Protein AF-A0A5M3XF85-F1 (afdb_monomer)

Foldseek 3Di:
DDPPDPPFDPDDQDDLVNLVVLLVVCLVDLVSLQVLLVCCQPFVLVSCCRSRVDDPLLNVQSVVDDRVRSNVQCNVVSVCSNVSFAEREDEDEDDPPDQHKDWHKDWDDQDPVVRRTTYIYIYIYHD

Radius of gyration: 14.66 Å; Cα contacts (8 Å, |Δi|>4): 191; chains: 1; bounding box: 39×32×44 Å

Mean predicted aligned error: 8.11 Å

Nearest PDB structures (foldseek):
  8b6h-assembly1_EG  TM=2.867E-01  e=6.667E+00  Tetrahymena thermophila SB210

Sequence (127 aa):
MTEKTIEKPTARPLSQRSVNYVLAVVQDDPQLAAQAADELEKDPRGTIKQYFALTREQQLGLNQFDEDFLRRTLMPVAKALREDVDVVATVRPAGVTAAGCSISVSYTPPNPSTGTPRMIELKVIFN

pLDDT: mean 76.75, std 14.92, range [37.91, 93.25]

Secondary structure (DSSP, 8-state):
----------SSPPPHHHHHHHHHHHHT-HHHHHHHHHHHHH-HHHHHHHHTT--HHHHHHHTTS-HHHHHHHHHHHHHHHHTT-EEEEEEEPPPTT---EEEEEEEE--BTTTTBPPEEEEEEEE-

Structure (mmCIF, N/CA/C/O backbone):
data_AF-A0A5M3XF85-F1
#
_entry.id   AF-A0A5M3XF85-F1
#
loop_
_atom_site.group_PDB
_atom_site.id
_atom_site.type_symbol
_atom_site.label_atom_id
_atom_site.label_alt_id
_atom_site.label_comp_id
_atom_site.label_asym_id
_atom_site.label_entity_id
_atom_site.label_seq_id
_atom_site.pdbx_PDB_ins_code
_atom_site.Cartn_x
_atom_site.Cartn_y
_atom_site.Cartn_z
_atom_site.occupancy
_atom_site.B_iso_or_equiv
_atom_site.auth_seq_id
_atom_site.auth_comp_id
_atom_site.auth_asym_id
_atom_site.auth_atom_id
_atom_site.pdbx_PDB_model_num
ATOM 1 N N . MET A 1 1 ? -19.913 -4.340 -20.263 1.00 37.91 1 MET A N 1
ATOM 2 C CA . MET A 1 1 ? -18.650 -4.133 -19.531 1.00 37.91 1 MET A CA 1
ATOM 3 C C . MET A 1 1 ? -19.022 -4.046 -18.069 1.00 37.91 1 MET A C 1
ATOM 5 O O . MET A 1 1 ? -19.739 -3.131 -17.702 1.00 37.91 1 MET A O 1
ATOM 9 N N . THR A 1 2 ? -18.704 -5.072 -17.292 1.00 38.53 2 THR A N 1
ATOM 10 C CA . THR A 1 2 ? -19.054 -5.153 -15.871 1.00 38.53 2 THR A CA 1
ATOM 11 C C . THR A 1 2 ? -18.016 -4.353 -15.091 1.00 38.53 2 THR A C 1
ATOM 13 O O . THR A 1 2 ? -16.840 -4.706 -15.126 1.00 38.53 2 THR A O 1
ATOM 16 N N . GLU A 1 3 ? -18.429 -3.262 -14.443 1.00 39.88 3 GLU A N 1
ATOM 17 C CA . GLU A 1 3 ? -17.607 -2.546 -13.463 1.00 39.88 3 GLU A CA 1
ATOM 18 C C . GLU A 1 3 ? -17.154 -3.541 -12.387 1.00 39.88 3 GLU A C 1
ATOM 20 O O . GLU A 1 3 ? -17.963 -4.036 -11.601 1.00 39.88 3 GLU A O 1
ATOM 25 N N . LYS A 1 4 ? -15.858 -3.868 -12.357 1.00 40.44 4 LYS A N 1
ATOM 26 C CA . LYS A 1 4 ? -15.241 -4.514 -11.198 1.00 40.44 4 LYS A CA 1
ATOM 27 C C . LYS A 1 4 ? -15.101 -3.451 -10.111 1.00 40.44 4 LYS A C 1
ATOM 29 O O . LYS A 1 4 ? -14.068 -2.806 -9.975 1.00 40.44 4 LYS A O 1
ATOM 34 N N . THR A 1 5 ? -16.160 -3.231 -9.345 1.00 46.62 5 THR A N 1
ATOM 35 C CA . THR A 1 5 ? -16.065 -2.434 -8.124 1.00 46.62 5 THR A CA 1
ATOM 36 C C . THR A 1 5 ? -15.376 -3.287 -7.062 1.00 46.62 5 THR A C 1
ATOM 38 O O . THR A 1 5 ? -15.851 -4.375 -6.742 1.00 46.62 5 THR A O 1
ATOM 41 N N . ILE A 1 6 ? -14.256 -2.815 -6.509 1.00 50.44 6 ILE A N 1
ATOM 42 C CA . ILE A 1 6 ? -13.660 -3.427 -5.317 1.00 50.44 6 ILE A CA 1
ATOM 43 C C . ILE A 1 6 ? -14.709 -3.327 -4.201 1.00 50.44 6 ILE A C 1
ATOM 45 O O . ILE A 1 6 ? -14.981 -2.232 -3.701 1.00 50.44 6 ILE A O 1
ATOM 49 N N . GLU A 1 7 ? -15.331 -4.449 -3.824 1.00 47.84 7 GLU A N 1
ATOM 50 C CA . GLU A 1 7 ? -16.218 -4.485 -2.662 1.00 47.84 7 GLU A CA 1
ATOM 51 C C . GLU A 1 7 ? -15.400 -4.116 -1.424 1.00 47.84 7 GLU A C 1
ATOM 53 O O . GLU A 1 7 ? -14.526 -4.858 -0.967 1.00 47.84 7 GLU A O 1
ATOM 58 N N . LYS A 1 8 ? -15.653 -2.910 -0.907 1.00 49.28 8 LYS A N 1
ATOM 59 C CA . LYS A 1 8 ? -14.957 -2.382 0.263 1.00 49.28 8 LYS A CA 1
ATOM 60 C C . LYS A 1 8 ? -15.256 -3.297 1.459 1.00 49.28 8 LYS A C 1
ATOM 62 O O . LYS A 1 8 ? -16.433 -3.503 1.765 1.00 49.28 8 LYS A O 1
ATOM 67 N N . PRO A 1 9 ? -14.237 -3.822 2.163 1.00 46.44 9 PRO A N 1
ATOM 68 C CA . PRO A 1 9 ? -14.449 -4.688 3.315 1.00 46.44 9 PRO A CA 1
ATOM 69 C C . PRO A 1 9 ? -15.275 -3.965 4.378 1.00 46.44 9 PRO A C 1
ATOM 71 O O . PRO A 1 9 ? -14.849 -2.969 4.964 1.00 46.44 9 PRO A O 1
ATOM 74 N N . THR A 1 10 ? -16.482 -4.458 4.629 1.00 44.56 10 THR A N 1
ATOM 75 C CA . THR A 1 10 ? -17.373 -3.899 5.639 1.00 44.56 10 THR A CA 1
ATOM 76 C C . THR A 1 10 ? -17.016 -4.473 7.015 1.00 44.56 10 THR A C 1
ATOM 78 O O . THR A 1 10 ? -17.226 -5.643 7.321 1.00 44.56 10 THR A O 1
ATOM 81 N N . ALA A 1 11 ? -16.480 -3.594 7.866 1.00 42.75 11 ALA A N 1
ATOM 82 C CA . ALA A 1 11 ? -16.547 -3.660 9.330 1.00 42.75 11 ALA A CA 1
ATOM 83 C C . ALA A 1 11 ? -15.622 -4.620 10.115 1.00 42.75 11 ALA A C 1
ATOM 85 O O . ALA A 1 11 ? -15.876 -4.843 11.300 1.00 42.75 11 ALA A O 1
ATOM 86 N N . ARG A 1 12 ? -14.516 -5.135 9.558 1.00 47.62 12 ARG A N 1
ATOM 87 C CA . ARG A 1 12 ? -13.476 -5.815 10.368 1.00 47.62 12 ARG A CA 1
ATOM 88 C C . ARG A 1 12 ? -12.072 -5.320 10.005 1.00 47.62 12 ARG A C 1
ATOM 90 O O . ARG A 1 12 ? -11.827 -5.145 8.813 1.00 47.62 12 ARG A O 1
ATOM 97 N N . PRO A 1 13 ? -11.153 -5.135 10.979 1.00 52.47 13 PRO A N 1
ATOM 98 C CA . PRO A 1 13 ? -9.750 -4.888 10.660 1.00 52.47 13 PRO A CA 1
ATOM 99 C C . PRO A 1 13 ? -9.231 -5.994 9.746 1.00 52.47 13 PRO A C 1
ATOM 101 O O . PRO A 1 13 ? -9.450 -7.180 10.022 1.00 52.47 13 PRO A O 1
ATOM 104 N N . LEU A 1 14 ? -8.586 -5.620 8.639 1.00 63.41 14 LEU A N 1
ATOM 105 C CA . LEU A 1 14 ? -8.103 -6.605 7.680 1.00 63.41 14 LEU A CA 1
ATOM 106 C C . LEU A 1 14 ? -7.010 -7.458 8.330 1.00 63.41 14 LEU A C 1
ATOM 108 O O . LEU A 1 14 ? -5.969 -6.969 8.763 1.00 63.41 14 LEU A O 1
ATOM 112 N N . SER A 1 15 ? -7.255 -8.768 8.382 1.00 69.62 15 SER A N 1
ATOM 113 C CA . SER A 1 15 ? -6.205 -9.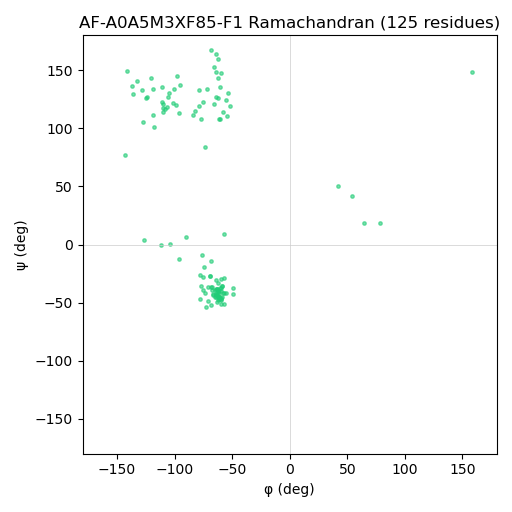749 8.649 1.00 69.62 15 SER A CA 1
ATOM 114 C C . SER A 1 15 ? -5.156 -9.698 7.534 1.00 69.62 15 SER A C 1
ATOM 116 O O . SER A 1 15 ? -5.472 -9.301 6.410 1.00 69.62 15 SER A O 1
ATOM 118 N N . GLN A 1 16 ? -3.940 -10.191 7.787 1.00 76.62 16 GLN A N 1
ATOM 119 C CA . GLN A 1 16 ? -2.913 -10.345 6.746 1.00 76.62 16 GLN A CA 1
ATOM 120 C C . GLN A 1 16 ? -3.455 -11.051 5.488 1.00 76.62 16 GLN A C 1
ATOM 122 O O . GLN A 1 16 ? -3.145 -10.669 4.365 1.00 76.62 16 GLN A O 1
ATOM 127 N N . ARG A 1 17 ? -4.332 -12.049 5.665 1.00 75.38 17 ARG A N 1
ATOM 128 C CA . ARG A 1 17 ? -4.988 -12.763 4.561 1.00 75.38 17 ARG A CA 1
ATOM 129 C C . ARG A 1 17 ? -5.846 -11.839 3.698 1.00 75.38 17 ARG A C 1
ATOM 131 O O . ARG A 1 17 ? -5.877 -11.982 2.482 1.00 75.38 17 ARG A O 1
ATOM 138 N N . SER A 1 18 ? -6.560 -10.920 4.328 1.00 72.56 18 SER A N 1
ATOM 139 C CA . SER A 1 18 ? -7.464 -10.011 3.638 1.00 72.56 18 SER A CA 1
ATOM 140 C C . SER A 1 18 ? -6.697 -8.887 2.930 1.00 72.56 18 SER A C 1
ATOM 142 O O . SER A 1 18 ? -7.058 -8.529 1.815 1.00 72.56 18 SER A O 1
ATOM 144 N N . VAL A 1 19 ? -5.593 -8.411 3.518 1.00 78.00 19 VAL A N 1
ATOM 145 C CA . VAL A 1 19 ? -4.638 -7.509 2.848 1.00 78.00 19 VAL A CA 1
ATOM 146 C C . VAL A 1 19 ? -4.054 -8.164 1.598 1.00 78.00 19 VAL A C 1
ATOM 148 O O . VAL A 1 19 ? -4.069 -7.560 0.529 1.00 78.00 19 VAL A O 1
ATOM 151 N N . ASN A 1 20 ? -3.615 -9.423 1.705 1.00 82.12 20 ASN A N 1
ATOM 152 C CA . ASN A 1 20 ? -3.099 -10.174 0.560 1.00 82.12 20 ASN A CA 1
ATOM 153 C C . ASN A 1 20 ? -4.147 -10.309 -0.552 1.00 82.12 20 ASN A C 1
ATOM 155 O O . ASN A 1 20 ? -3.808 -10.181 -1.721 1.00 82.12 20 ASN A O 1
ATOM 159 N N . TYR A 1 21 ? -5.416 -10.547 -0.199 1.00 79.88 21 TYR A N 1
ATOM 160 C CA . TYR A 1 21 ? -6.500 -10.635 -1.179 1.00 79.88 21 TYR A CA 1
ATOM 161 C C . TYR A 1 21 ? -6.717 -9.310 -1.918 1.00 79.88 21 TYR A C 1
ATOM 163 O O . TYR A 1 21 ? -6.749 -9.299 -3.144 1.00 79.88 21 TYR A O 1
ATOM 171 N N . VAL A 1 22 ? -6.823 -8.195 -1.187 1.00 80.06 22 VAL A N 1
ATOM 172 C CA . VAL A 1 22 ? -7.009 -6.868 -1.795 1.00 80.06 22 VAL A CA 1
ATOM 173 C C . VAL A 1 22 ? -5.839 -6.531 -2.718 1.00 80.06 22 VAL A C 1
ATOM 175 O O . VAL A 1 22 ? -6.061 -6.124 -3.853 1.00 80.06 22 VAL A O 1
ATOM 178 N N . LEU A 1 23 ? -4.602 -6.756 -2.271 1.00 83.75 23 LEU A N 1
ATOM 179 C CA . LEU A 1 23 ? -3.418 -6.515 -3.095 1.00 83.75 23 LEU A CA 1
ATOM 180 C C . LEU A 1 23 ? -3.361 -7.403 -4.335 1.00 83.75 23 LEU A C 1
ATOM 182 O O . LEU A 1 23 ? -2.945 -6.920 -5.381 1.00 83.75 23 LEU A O 1
ATOM 186 N N . ALA A 1 24 ? -3.772 -8.668 -4.238 1.00 84.69 24 ALA A N 1
ATOM 187 C CA . ALA A 1 24 ? -3.844 -9.549 -5.398 1.00 84.69 24 ALA A CA 1
ATOM 188 C C . ALA A 1 24 ? -4.864 -9.033 -6.424 1.00 84.69 24 ALA A C 1
ATOM 190 O O . ALA A 1 24 ? -4.558 -8.982 -7.606 1.00 84.69 24 ALA A O 1
ATOM 191 N N . VAL A 1 25 ? -6.045 -8.585 -5.979 1.00 84.25 25 VAL A N 1
ATOM 192 C CA . VAL A 1 25 ? -7.073 -8.015 -6.871 1.00 84.25 25 VAL A CA 1
ATOM 193 C C . VAL A 1 25 ? -6.593 -6.729 -7.546 1.00 84.25 25 VAL A C 1
ATOM 195 O O . VAL A 1 25 ? -6.855 -6.535 -8.727 1.00 84.25 25 VAL A O 1
ATOM 198 N N . VAL A 1 26 ? -5.906 -5.854 -6.807 1.00 85.75 26 VAL A N 1
ATOM 199 C CA . VAL A 1 26 ? -5.377 -4.592 -7.349 1.00 85.75 26 VAL A CA 1
ATOM 200 C C . VAL A 1 26 ? -4.279 -4.850 -8.373 1.00 85.75 26 VAL A C 1
ATOM 202 O O . VAL A 1 26 ? -4.253 -4.187 -9.399 1.00 85.75 26 VAL A O 1
ATOM 205 N N . GLN A 1 27 ? -3.379 -5.796 -8.100 1.00 85.50 27 GLN A N 1
ATOM 206 C CA . GLN A 1 27 ? -2.239 -6.089 -8.973 1.00 85.50 27 GLN A CA 1
ATOM 207 C C . GLN A 1 27 ? -2.618 -6.914 -10.210 1.00 85.50 27 GLN A C 1
ATOM 209 O O . GLN A 1 27 ? -1.967 -6.786 -11.235 1.00 85.50 27 GLN A O 1
ATOM 214 N N . ASP A 1 28 ? -3.690 -7.708 -10.152 1.00 88.38 28 ASP A N 1
ATOM 215 C CA . ASP A 1 28 ? -4.211 -8.464 -11.305 1.00 88.38 28 ASP A CA 1
ATOM 216 C C . ASP A 1 28 ? -4.986 -7.578 -12.309 1.00 88.38 28 ASP A C 1
ATOM 218 O O . ASP A 1 28 ? -5.349 -8.026 -13.397 1.00 88.38 28 ASP A O 1
ATOM 222 N N . ASP A 1 29 ? -5.260 -6.314 -11.964 1.00 88.75 29 ASP A N 1
ATOM 223 C CA . ASP A 1 29 ? -5.995 -5.372 -12.810 1.00 88.75 29 ASP A CA 1
ATOM 224 C C . ASP A 1 29 ? -5.217 -4.050 -12.988 1.00 88.75 29 ASP A C 1
ATOM 226 O O . ASP A 1 29 ? -5.208 -3.203 -12.089 1.00 88.75 29 ASP A O 1
ATOM 230 N N . PRO A 1 30 ? -4.608 -3.807 -14.167 1.00 88.31 30 PRO A N 1
ATOM 231 C CA . PRO A 1 30 ? -3.815 -2.603 -14.424 1.00 88.31 30 PRO A CA 1
ATOM 232 C C . PRO A 1 30 ? -4.571 -1.283 -14.219 1.00 88.31 30 PRO A C 1
ATOM 234 O O . PRO A 1 30 ? -3.957 -0.267 -13.888 1.00 88.31 30 PRO A O 1
ATOM 237 N N . GLN A 1 31 ? -5.897 -1.265 -14.409 1.00 89.88 31 GLN A N 1
ATOM 238 C CA . GLN A 1 31 ? -6.698 -0.060 -14.175 1.00 89.88 31 GLN A CA 1
ATOM 239 C C . GLN A 1 31 ? -6.850 0.206 -12.678 1.00 89.88 31 GLN A C 1
ATOM 241 O O . GLN A 1 31 ? -6.700 1.350 -12.243 1.00 89.88 31 GLN A O 1
ATOM 246 N N . LEU A 1 32 ? -7.084 -0.844 -11.884 1.00 88.31 32 LEU A N 1
ATOM 247 C CA . LEU A 1 32 ? -7.141 -0.732 -10.426 1.00 88.31 32 LEU A CA 1
ATOM 248 C C . LEU A 1 32 ? -5.771 -0.386 -9.837 1.00 88.31 32 LEU A C 1
ATOM 250 O O . LEU A 1 32 ? -5.704 0.442 -8.931 1.00 88.31 32 LEU A O 1
ATOM 254 N N . ALA A 1 33 ? -4.682 -0.948 -10.365 1.00 89.00 33 ALA A N 1
ATOM 255 C CA . ALA A 1 33 ? -3.323 -0.608 -9.949 1.00 89.00 33 ALA A CA 1
ATOM 256 C C . ALA A 1 33 ? -3.001 0.875 -10.201 1.00 89.00 33 ALA A C 1
ATOM 258 O O . ALA A 1 33 ? -2.513 1.570 -9.304 1.00 89.00 33 ALA A O 1
ATOM 259 N N . ALA A 1 34 ? -3.337 1.390 -11.389 1.00 89.31 34 ALA A N 1
ATOM 260 C CA . ALA A 1 34 ? -3.171 2.804 -11.718 1.00 89.31 34 ALA A CA 1
ATOM 261 C C . ALA A 1 34 ? -4.038 3.711 -10.828 1.00 89.31 34 ALA A C 1
ATOM 263 O O . ALA A 1 34 ? -3.549 4.722 -10.321 1.00 89.31 34 ALA A O 1
ATOM 264 N N . GLN A 1 35 ? -5.295 3.330 -10.579 1.00 91.31 35 GLN A N 1
ATOM 265 C CA . GLN A 1 35 ? -6.181 4.064 -9.675 1.00 91.31 35 GLN A CA 1
ATOM 266 C C . GLN A 1 35 ? -5.635 4.088 -8.241 1.00 91.31 35 GLN A C 1
ATOM 268 O O . GLN A 1 35 ? -5.570 5.152 -7.628 1.00 91.31 35 GLN A O 1
ATOM 273 N N . ALA A 1 36 ? -5.211 2.941 -7.709 1.00 89.25 36 ALA A N 1
ATOM 274 C CA . ALA A 1 36 ? -4.641 2.838 -6.370 1.00 89.25 36 ALA A CA 1
ATOM 275 C C . ALA A 1 36 ? -3.364 3.683 -6.230 1.00 89.25 36 ALA A C 1
ATOM 277 O O . ALA A 1 36 ? -3.155 4.322 -5.198 1.00 89.25 36 ALA A O 1
ATOM 278 N N . ALA A 1 37 ? -2.529 3.738 -7.273 1.00 92.25 37 ALA A N 1
ATOM 279 C CA . ALA A 1 37 ? -1.354 4.602 -7.305 1.00 92.25 37 ALA A CA 1
ATOM 280 C C . ALA A 1 37 ? -1.723 6.096 -7.252 1.00 92.25 37 ALA A C 1
ATOM 282 O O . ALA A 1 37 ? -1.140 6.844 -6.467 1.00 92.25 37 ALA A O 1
ATOM 283 N N . ASP A 1 38 ? -2.715 6.526 -8.035 1.00 93.25 38 ASP A N 1
ATOM 284 C CA . ASP A 1 38 ? -3.202 7.909 -8.031 1.00 93.25 38 ASP A CA 1
ATOM 285 C C . ASP A 1 38 ? -3.836 8.302 -6.689 1.00 93.25 38 ASP A C 1
ATOM 287 O O . ASP A 1 38 ? -3.661 9.428 -6.218 1.00 93.25 38 ASP A O 1
ATOM 291 N N . GLU A 1 39 ? -4.578 7.388 -6.062 1.00 92.12 39 GLU A N 1
ATOM 292 C CA . GLU A 1 39 ? -5.168 7.577 -4.734 1.00 92.12 39 GLU A CA 1
ATOM 293 C C . GLU A 1 39 ? -4.078 7.700 -3.656 1.00 92.12 39 GLU A C 1
ATOM 295 O O . GLU A 1 39 ? -4.115 8.642 -2.860 1.00 92.12 39 GLU A O 1
ATOM 300 N N . LEU A 1 40 ? -3.059 6.827 -3.679 1.00 90.94 40 LEU A N 1
ATOM 301 C CA . LEU A 1 40 ? -1.904 6.897 -2.773 1.00 90.94 40 LEU A CA 1
ATOM 302 C C . LEU A 1 40 ? -1.142 8.219 -2.898 1.00 90.94 40 LEU A C 1
ATOM 304 O O . LEU A 1 40 ? -0.643 8.736 -1.899 1.00 90.94 40 LEU A O 1
ATOM 308 N N . GLU A 1 41 ? -1.041 8.775 -4.103 1.00 91.12 41 GLU A N 1
ATOM 309 C CA . GLU A 1 41 ? -0.395 10.067 -4.313 1.00 91.12 41 GLU A CA 1
ATOM 310 C C . GLU A 1 41 ? -1.253 11.239 -3.856 1.00 91.12 41 GLU A C 1
ATOM 312 O O . GLU A 1 41 ? -0.708 12.190 -3.301 1.00 91.12 41 GLU A O 1
ATOM 317 N N . LYS A 1 42 ? -2.571 11.202 -4.081 1.00 91.75 42 LYS A N 1
ATOM 318 C CA . LYS A 1 42 ? -3.487 12.306 -3.753 1.00 91.75 42 LYS A CA 1
ATOM 319 C C . LYS A 1 42 ? -3.830 12.364 -2.269 1.00 91.75 42 LYS A C 1
ATOM 321 O O . LYS A 1 42 ? -3.766 13.448 -1.694 1.00 91.75 42 LYS A O 1
ATOM 326 N N . ASP A 1 43 ? -4.177 11.225 -1.677 1.00 91.88 43 ASP A N 1
ATOM 327 C CA . ASP A 1 43 ? -4.558 11.065 -0.273 1.00 91.88 43 ASP A CA 1
ATOM 328 C C . ASP A 1 43 ? -4.009 9.731 0.271 1.00 91.88 43 ASP A C 1
ATOM 330 O O . ASP A 1 43 ? -4.748 8.750 0.428 1.00 91.88 43 ASP A O 1
ATOM 334 N N . PRO A 1 44 ? -2.702 9.655 0.584 1.00 90.25 44 PRO A N 1
ATOM 335 C CA . PRO A 1 44 ? -2.095 8.424 1.092 1.00 90.25 44 PRO A CA 1
ATOM 336 C C . PRO A 1 44 ? -2.758 7.935 2.379 1.00 90.25 44 PRO A C 1
ATOM 338 O O . PRO A 1 44 ? -2.900 6.731 2.604 1.00 90.25 44 PRO A O 1
ATOM 341 N N . ARG A 1 45 ? -3.179 8.869 3.239 1.00 89.44 45 ARG A N 1
ATOM 342 C CA . ARG A 1 45 ? -3.774 8.551 4.534 1.00 89.44 45 ARG A CA 1
ATOM 343 C C . ARG A 1 45 ? -5.142 7.903 4.348 1.00 89.44 45 ARG A C 1
ATOM 345 O O . ARG A 1 45 ? -5.381 6.840 4.921 1.00 89.44 45 ARG A O 1
ATOM 352 N N . GLY A 1 46 ? -6.035 8.524 3.581 1.00 88.06 46 GLY A N 1
ATOM 353 C CA . GLY A 1 46 ? -7.360 7.975 3.290 1.00 88.06 46 GLY A CA 1
ATOM 354 C C . GLY A 1 46 ? -7.275 6.657 2.533 1.00 88.06 46 GLY A C 1
ATOM 355 O O . GLY A 1 46 ? -7.971 5.705 2.887 1.00 88.06 46 GLY A O 1
ATOM 356 N N . THR A 1 47 ? -6.338 6.560 1.592 1.00 87.00 47 THR A N 1
ATOM 357 C CA . THR A 1 47 ? -6.075 5.332 0.839 1.00 87.00 47 THR A CA 1
ATOM 358 C C . THR A 1 47 ? -5.685 4.189 1.772 1.00 87.00 47 THR A C 1
ATOM 360 O O . THR A 1 47 ? -6.351 3.157 1.778 1.00 87.00 47 THR A O 1
ATOM 363 N N . ILE A 1 48 ? -4.707 4.375 2.666 1.00 82.38 48 ILE A N 1
ATOM 364 C CA . ILE A 1 48 ? -4.361 3.334 3.647 1.00 82.38 48 ILE A CA 1
ATOM 365 C C . ILE A 1 48 ? -5.570 2.973 4.523 1.00 82.38 48 ILE A C 1
ATOM 367 O O . ILE A 1 48 ? -5.853 1.793 4.728 1.00 82.38 48 ILE A O 1
ATOM 371 N N . LYS A 1 49 ? -6.325 3.956 5.025 1.00 82.00 49 LYS A N 1
ATOM 372 C CA .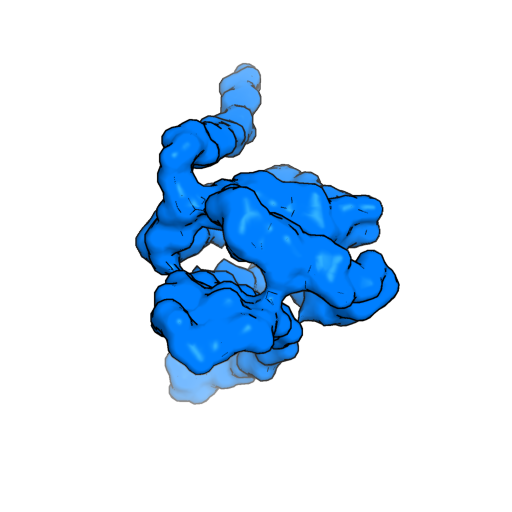 LYS A 1 49 ? -7.519 3.671 5.842 1.00 82.00 49 LYS A CA 1
ATOM 373 C C . LYS A 1 49 ? -8.524 2.791 5.101 1.00 82.00 49 LYS A C 1
ATOM 375 O O . LYS A 1 49 ? -9.080 1.880 5.711 1.00 82.00 49 LYS A O 1
ATOM 380 N N . GLN A 1 50 ? -8.737 3.059 3.814 1.00 78.56 50 GLN A N 1
ATOM 381 C CA . GLN A 1 50 ? -9.679 2.335 2.969 1.00 78.56 50 GLN A CA 1
ATOM 382 C C . GLN A 1 50 ? -9.172 0.931 2.617 1.00 78.56 50 GLN A C 1
ATOM 384 O O . GLN A 1 50 ? -9.878 -0.042 2.871 1.00 78.56 50 GLN A O 1
ATOM 389 N N . TYR A 1 51 ? -7.958 0.816 2.072 1.00 76.62 51 TYR A N 1
ATOM 390 C CA . TYR A 1 51 ? -7.402 -0.460 1.603 1.00 76.62 51 TYR A CA 1
ATOM 391 C C . TYR A 1 51 ? -7.087 -1.430 2.739 1.00 76.62 51 TYR A C 1
ATOM 393 O O . TYR A 1 51 ? -7.126 -2.635 2.519 1.00 76.62 51 TYR A O 1
ATOM 401 N N . PHE A 1 52 ? -6.804 -0.922 3.943 1.00 74.12 52 PHE A N 1
ATOM 402 C CA . PHE A 1 52 ? -6.487 -1.738 5.118 1.00 74.12 52 PHE A CA 1
ATOM 403 C C . PHE A 1 52 ? -7.636 -1.836 6.140 1.00 74.12 52 PHE A C 1
ATOM 405 O O . PHE A 1 52 ? -7.490 -2.530 7.146 1.00 74.12 52 PHE A O 1
ATOM 412 N N . ALA A 1 53 ? -8.785 -1.195 5.875 1.00 73.50 53 ALA A N 1
ATOM 413 C CA . ALA A 1 53 ? -9.987 -1.184 6.724 1.00 73.50 53 ALA A CA 1
ATOM 414 C C . ALA A 1 53 ? -9.671 -1.022 8.226 1.00 73.50 53 ALA A C 1
ATOM 416 O O . ALA A 1 53 ? -10.102 -1.806 9.074 1.00 73.50 53 ALA A O 1
ATOM 417 N N . LEU A 1 54 ? -8.853 -0.018 8.546 1.00 73.81 54 LEU A N 1
ATOM 418 C CA . LEU A 1 54 ? -8.268 0.165 9.876 1.00 73.81 54 LEU A CA 1
ATOM 419 C C . LEU A 1 54 ? -9.324 0.402 10.971 1.00 73.81 54 LEU A C 1
ATOM 421 O O . LEU A 1 54 ? -10.290 1.142 10.756 1.00 73.81 54 LEU A O 1
ATOM 425 N N . THR A 1 55 ? -9.107 -0.136 12.180 1.00 73.31 55 THR A N 1
ATOM 426 C CA . THR A 1 55 ? -9.919 0.203 13.367 1.00 73.31 55 THR A CA 1
ATOM 427 C C . THR A 1 55 ? -9.753 1.671 13.754 1.00 73.31 55 THR A C 1
ATOM 429 O O . THR A 1 55 ? -8.796 2.333 13.356 1.00 73.31 55 THR A O 1
ATOM 432 N N . ARG A 1 56 ? -10.653 2.199 14.593 1.00 76.38 56 ARG A N 1
ATOM 433 C CA . ARG A 1 56 ? -10.551 3.581 15.087 1.00 76.38 56 ARG A CA 1
ATOM 434 C C . ARG A 1 56 ? -9.204 3.871 15.763 1.00 76.38 56 ARG A C 1
ATOM 436 O O . ARG A 1 56 ? -8.631 4.926 15.523 1.00 76.38 56 ARG A O 1
ATOM 443 N N . GLU A 1 57 ? -8.691 2.948 16.568 1.00 74.88 57 GLU A N 1
ATOM 444 C CA . GLU A 1 57 ? -7.398 3.093 17.254 1.00 74.88 57 GLU A CA 1
ATOM 445 C C . GLU A 1 57 ? -6.230 3.109 16.261 1.00 74.88 57 GLU A C 1
ATOM 447 O O . GLU A 1 57 ? -5.370 3.986 16.316 1.00 74.88 57 GLU A O 1
ATOM 452 N N . GLN A 1 58 ? -6.256 2.218 15.269 1.00 75.81 58 GLN A N 1
ATOM 453 C CA . GLN A 1 58 ? -5.262 2.183 14.195 1.00 75.81 58 GLN A CA 1
ATOM 454 C C . GLN A 1 58 ? -5.296 3.460 13.346 1.00 75.81 58 GLN A C 1
ATOM 456 O O . GLN A 1 58 ? -4.254 3.993 12.969 1.00 75.81 58 GLN A O 1
ATOM 461 N N . GLN A 1 59 ? -6.491 3.998 13.089 1.00 79.38 59 GLN A N 1
ATOM 462 C CA . GLN A 1 59 ? -6.653 5.282 12.412 1.00 79.38 59 GLN A CA 1
ATOM 463 C C . GLN A 1 59 ? -6.078 6.440 13.234 1.00 79.38 59 GLN A C 1
ATOM 465 O O . GLN A 1 59 ? -5.488 7.342 12.645 1.00 79.38 59 GLN A O 1
ATOM 470 N N . LEU A 1 60 ? -6.224 6.426 14.565 1.00 80.69 60 LEU A N 1
ATOM 471 C CA . LEU A 1 60 ? -5.615 7.433 15.440 1.00 80.69 60 LEU A CA 1
ATOM 472 C C . LEU A 1 60 ? -4.087 7.372 15.376 1.00 80.69 60 LEU A C 1
ATOM 474 O O . LEU A 1 60 ? -3.463 8.419 15.241 1.00 80.69 60 LEU A O 1
ATOM 478 N N . GLY A 1 61 ? -3.499 6.172 15.391 1.00 79.25 61 GLY A N 1
ATOM 479 C CA . GLY A 1 61 ? -2.058 5.989 15.191 1.00 79.25 61 GLY A CA 1
ATOM 480 C C . GLY A 1 61 ? -1.588 6.488 13.821 1.00 79.25 61 GLY A C 1
ATOM 481 O O . GLY A 1 61 ? -0.623 7.239 13.734 1.00 79.25 61 GLY A O 1
ATOM 482 N N . LEU A 1 62 ? -2.316 6.158 12.750 1.00 82.56 62 LEU A N 1
ATOM 483 C CA . LEU A 1 62 ? -2.021 6.644 11.398 1.00 82.56 62 LEU A CA 1
ATOM 484 C C . LEU A 1 62 ? -2.135 8.178 11.278 1.00 82.56 62 LEU A C 1
ATOM 486 O O . LEU A 1 62 ? -1.395 8.798 10.517 1.00 82.56 62 LEU A O 1
ATOM 490 N N . ASN A 1 63 ? -3.050 8.805 12.023 1.00 85.75 63 ASN A N 1
ATOM 491 C CA . ASN A 1 63 ? -3.216 10.262 12.032 1.00 85.75 63 ASN A CA 1
ATOM 492 C C . ASN A 1 63 ? -2.035 11.003 12.685 1.00 85.75 63 ASN A C 1
ATOM 494 O O . ASN A 1 63 ? -1.939 12.213 12.509 1.00 85.75 63 ASN A O 1
ATOM 498 N N . GLN A 1 64 ? -1.155 10.312 13.421 1.00 84.88 64 GLN A N 1
ATOM 499 C CA . GLN A 1 64 ? 0.045 10.921 14.008 1.00 84.88 64 GLN A CA 1
ATOM 500 C C . GLN A 1 64 ? 1.129 11.201 12.962 1.00 84.88 64 GLN A C 1
ATOM 502 O O . GLN A 1 64 ? 2.016 12.016 13.207 1.00 84.88 64 GLN A O 1
ATOM 507 N N . PHE A 1 65 ? 1.070 10.543 11.801 1.00 85.56 65 PHE A N 1
ATOM 508 C CA . PHE A 1 65 ? 1.996 10.824 10.716 1.00 85.56 65 PHE A CA 1
ATOM 509 C C . PHE A 1 65 ? 1.591 12.078 9.957 1.00 85.56 65 PHE A C 1
ATOM 511 O O . PHE A 1 65 ? 0.441 12.231 9.523 1.00 85.56 65 PHE A O 1
ATOM 518 N N . ASP A 1 66 ? 2.587 12.924 9.729 1.00 89.25 66 ASP A N 1
ATOM 519 C CA . ASP A 1 66 ? 2.496 14.032 8.797 1.00 89.25 66 ASP A CA 1
ATOM 520 C C . ASP A 1 66 ? 2.196 13.540 7.368 1.00 89.25 66 ASP A C 1
ATOM 522 O O . ASP A 1 66 ? 2.585 12.439 6.963 1.00 89.25 66 ASP A O 1
ATOM 526 N N . GLU A 1 67 ? 1.462 14.342 6.601 1.00 88.44 67 GLU A N 1
ATOM 527 C CA . GLU A 1 67 ? 1.036 13.947 5.260 1.00 88.44 67 GLU A CA 1
ATOM 528 C C . GLU A 1 67 ? 2.205 13.862 4.272 1.00 88.44 67 GLU A C 1
ATOM 530 O O . GLU A 1 67 ? 2.244 12.930 3.466 1.00 88.44 67 GLU A O 1
ATOM 535 N N . ASP A 1 68 ? 3.200 14.748 4.374 1.00 89.81 68 ASP A N 1
ATOM 536 C CA . ASP A 1 68 ? 4.388 14.698 3.520 1.00 89.81 68 ASP A CA 1
ATOM 537 C C . ASP A 1 68 ? 5.232 13.464 3.831 1.00 89.81 68 ASP A C 1
ATOM 539 O O . ASP A 1 68 ? 5.780 12.835 2.919 1.00 89.81 68 ASP A O 1
ATOM 543 N N . PHE A 1 69 ? 5.307 13.072 5.107 1.00 90.00 69 PHE A N 1
ATOM 544 C CA . PHE A 1 69 ? 5.942 11.815 5.499 1.00 90.00 69 PHE A CA 1
ATOM 545 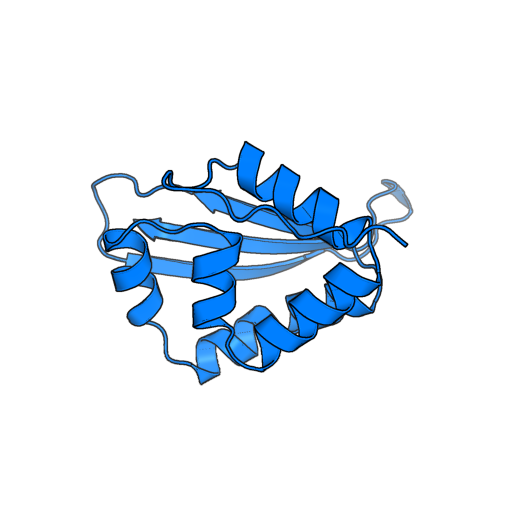C C . PHE A 1 69 ? 5.251 10.619 4.834 1.00 90.00 69 PHE A C 1
ATOM 547 O O . PHE A 1 69 ? 5.926 9.771 4.242 1.00 90.00 69 PHE A O 1
ATOM 554 N N . LEU A 1 70 ? 3.916 10.560 4.885 1.00 90.00 70 LEU A N 1
ATOM 555 C CA . LEU A 1 70 ? 3.145 9.486 4.255 1.00 90.00 70 LEU A CA 1
ATOM 556 C C . LEU A 1 70 ? 3.350 9.464 2.736 1.00 90.00 70 LEU A C 1
ATOM 558 O O . LEU A 1 70 ? 3.651 8.404 2.188 1.00 90.00 70 LEU A O 1
ATOM 562 N N . ARG A 1 71 ? 3.269 10.622 2.066 1.00 90.31 71 ARG A N 1
ATOM 563 C CA . ARG A 1 71 ? 3.512 10.739 0.617 1.00 90.31 71 ARG A CA 1
ATOM 564 C C . ARG A 1 71 ? 4.897 10.219 0.246 1.00 90.31 71 ARG A C 1
ATOM 566 O O . ARG A 1 71 ? 5.012 9.360 -0.622 1.00 90.31 71 ARG A O 1
ATOM 573 N N . ARG A 1 72 ? 5.952 10.683 0.925 1.00 90.31 72 ARG A N 1
ATOM 574 C CA . ARG A 1 72 ? 7.339 10.255 0.652 1.00 90.31 72 ARG A CA 1
ATOM 575 C C . ARG A 1 72 ? 7.545 8.764 0.893 1.00 90.31 72 ARG A C 1
ATOM 577 O O . ARG A 1 72 ? 8.236 8.115 0.114 1.00 90.31 72 ARG A O 1
ATOM 584 N N . THR A 1 73 ? 6.939 8.230 1.949 1.00 88.56 73 THR A N 1
ATOM 585 C CA . THR A 1 73 ? 7.082 6.820 2.329 1.00 88.56 73 THR A CA 1
ATOM 586 C C . THR A 1 73 ? 6.356 5.896 1.354 1.00 88.56 73 THR A C 1
ATOM 588 O O . THR A 1 73 ? 6.866 4.824 1.050 1.00 88.56 73 THR A O 1
ATOM 591 N N . LEU A 1 74 ? 5.196 6.307 0.830 1.00 91.00 74 LEU A N 1
ATOM 592 C CA . LEU A 1 74 ? 4.337 5.477 -0.024 1.00 91.00 74 LEU A CA 1
ATOM 593 C C . 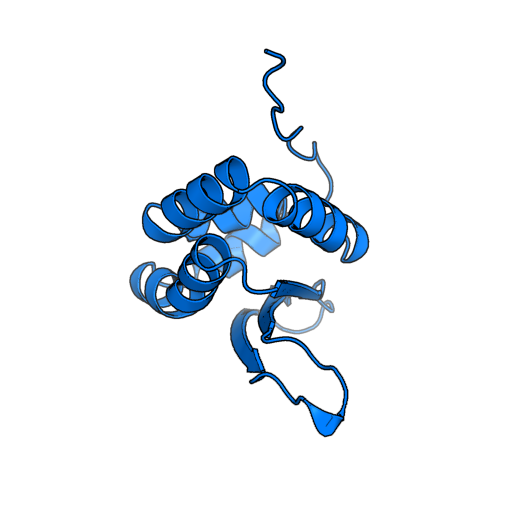LEU A 1 74 ? 4.544 5.704 -1.523 1.00 91.00 74 LEU A C 1
ATOM 595 O O . LEU A 1 74 ? 4.108 4.878 -2.320 1.00 91.00 74 LEU A O 1
ATOM 599 N N . MET A 1 75 ? 5.259 6.759 -1.919 1.00 90.75 75 MET A N 1
ATOM 600 C CA . MET A 1 75 ? 5.621 7.011 -3.317 1.00 90.75 75 MET A CA 1
ATOM 601 C C . MET A 1 75 ? 6.236 5.784 -4.024 1.00 90.75 75 MET A C 1
ATOM 603 O O . MET A 1 75 ? 5.842 5.496 -5.155 1.00 90.75 75 MET A O 1
ATOM 607 N N . PRO A 1 76 ? 7.144 4.999 -3.401 1.00 90.38 76 PRO A N 1
ATOM 608 C CA . PRO A 1 76 ? 7.672 3.791 -4.034 1.00 90.38 76 PRO A CA 1
ATOM 609 C C . PRO A 1 76 ? 6.605 2.717 -4.291 1.00 90.38 76 PRO A C 1
ATOM 611 O O . PRO A 1 76 ? 6.724 1.979 -5.264 1.00 90.38 76 PRO A O 1
ATOM 614 N N . VAL A 1 77 ? 5.562 2.646 -3.456 1.00 90.44 77 VAL A N 1
ATOM 615 C CA . VAL A 1 77 ? 4.431 1.719 -3.625 1.00 90.44 77 VAL A CA 1
ATOM 616 C C . VAL A 1 77 ? 3.571 2.154 -4.809 1.00 90.44 77 VAL A C 1
ATOM 618 O O . VAL A 1 77 ? 3.300 1.345 -5.690 1.00 90.44 77 VAL A O 1
ATOM 621 N N . ALA A 1 78 ? 3.208 3.439 -4.880 1.00 91.38 78 ALA A N 1
ATOM 622 C CA . ALA A 1 78 ? 2.453 3.986 -6.010 1.00 91.38 78 ALA A CA 1
ATOM 623 C C . ALA A 1 78 ? 3.200 3.783 -7.338 1.00 91.38 78 ALA A C 1
ATOM 625 O O . ALA A 1 78 ? 2.615 3.369 -8.337 1.00 91.38 78 ALA A O 1
ATOM 626 N N . LYS A 1 79 ? 4.519 4.004 -7.342 1.00 90.94 79 LYS A N 1
ATOM 627 C CA . LYS A 1 79 ? 5.363 3.742 -8.509 1.00 90.94 79 LYS A CA 1
ATOM 628 C C . LYS A 1 79 ? 5.375 2.259 -8.895 1.00 90.94 79 LYS A C 1
ATOM 630 O O . LYS A 1 79 ? 5.242 1.959 -10.074 1.00 90.94 79 LYS A O 1
ATOM 635 N N . ALA A 1 80 ? 5.505 1.350 -7.929 1.00 89.62 80 ALA A N 1
ATOM 636 C CA . ALA A 1 80 ? 5.500 -0.088 -8.189 1.00 89.62 80 ALA A CA 1
ATOM 637 C C . ALA A 1 80 ? 4.183 -0.573 -8.805 1.00 89.62 80 ALA A C 1
ATOM 639 O O . ALA A 1 80 ? 4.221 -1.296 -9.794 1.00 89.62 80 ALA A O 1
ATOM 640 N N . LEU A 1 81 ? 3.042 -0.089 -8.304 1.00 89.62 81 LEU A N 1
ATOM 641 C CA . LEU A 1 81 ? 1.727 -0.408 -8.868 1.00 89.62 81 LEU A CA 1
ATOM 642 C C . LEU A 1 81 ? 1.600 0.022 -10.338 1.00 89.62 81 LEU A C 1
ATOM 644 O O . LEU A 1 81 ? 1.016 -0.699 -11.136 1.00 89.62 81 LEU A O 1
ATOM 648 N N . ARG A 1 82 ? 2.171 1.171 -10.727 1.00 89.00 82 ARG A N 1
ATOM 649 C CA . ARG A 1 82 ? 2.160 1.619 -12.135 1.00 89.00 82 ARG A CA 1
ATOM 650 C C . ARG A 1 82 ? 3.146 0.873 -13.029 1.00 89.00 82 ARG A C 1
ATOM 652 O O . ARG A 1 82 ? 2.943 0.814 -14.236 1.00 89.00 82 ARG A O 1
ATOM 659 N N . GLU A 1 83 ? 4.235 0.376 -12.452 1.00 88.62 83 GLU A N 1
ATOM 660 C CA . GLU A 1 83 ? 5.294 -0.342 -13.167 1.00 88.62 83 GLU A CA 1
ATOM 661 C C . GLU A 1 83 ? 5.052 -1.858 -13.236 1.00 88.62 83 GLU A C 1
ATOM 663 O O . GLU A 1 83 ? 5.944 -2.565 -13.699 1.00 88.62 83 GLU A O 1
ATOM 668 N N . ASP A 1 84 ? 3.892 -2.345 -12.780 1.00 83.44 84 ASP A N 1
ATOM 669 C CA . ASP A 1 84 ? 3.573 -3.778 -12.690 1.00 83.44 84 ASP A CA 1
ATOM 670 C C . ASP A 1 84 ? 4.635 -4.556 -11.884 1.00 83.44 84 ASP A C 1
ATOM 672 O O . ASP A 1 84 ? 5.131 -5.617 -12.261 1.00 83.44 84 ASP A O 1
ATOM 676 N N . VAL A 1 85 ? 5.075 -3.946 -10.780 1.00 86.62 85 VAL A N 1
ATOM 677 C CA . VAL A 1 85 ? 6.048 -4.516 -9.846 1.00 86.62 85 VAL A CA 1
ATOM 678 C C . VAL A 1 85 ? 5.304 -5.069 -8.645 1.00 86.62 85 VAL A C 1
ATOM 680 O O . VAL A 1 85 ? 4.506 -4.349 -8.046 1.00 86.62 85 VAL A O 1
ATOM 683 N N . ASP A 1 86 ? 5.655 -6.289 -8.234 1.00 86.25 86 ASP A N 1
ATOM 684 C CA . ASP A 1 86 ? 5.035 -6.936 -7.081 1.00 86.25 86 ASP A CA 1
ATOM 685 C C . ASP A 1 86 ? 5.131 -6.061 -5.821 1.00 86.25 86 ASP A C 1
ATOM 687 O O . ASP A 1 86 ? 6.203 -5.663 -5.349 1.00 86.25 86 ASP A O 1
ATOM 691 N N . VAL A 1 87 ? 3.972 -5.800 -5.236 1.00 85.56 87 VAL A N 1
ATOM 692 C CA . VAL A 1 87 ? 3.764 -5.142 -3.957 1.00 85.56 87 VAL A CA 1
ATOM 693 C C . VAL A 1 87 ? 3.239 -6.173 -2.971 1.00 85.56 87 VAL A C 1
ATOM 695 O O . VAL A 1 87 ? 2.173 -6.768 -3.136 1.00 85.56 87 VAL A O 1
ATOM 698 N N . VAL A 1 88 ? 3.969 -6.333 -1.876 1.00 86.06 88 VAL A N 1
ATOM 699 C CA . VAL A 1 88 ? 3.545 -7.105 -0.713 1.00 86.06 88 VAL A CA 1
ATOM 700 C C . VAL A 1 88 ? 3.300 -6.128 0.424 1.00 86.06 88 VAL A C 1
ATOM 702 O O . VAL A 1 88 ? 4.109 -5.236 0.662 1.00 86.06 88 VAL A O 1
ATOM 705 N N . ALA A 1 89 ? 2.201 -6.278 1.159 1.00 82.50 89 ALA A N 1
ATOM 706 C CA . ALA A 1 89 ? 1.996 -5.518 2.386 1.00 82.50 89 ALA A CA 1
ATOM 707 C C . ALA A 1 89 ? 1.884 -6.449 3.579 1.00 82.50 89 ALA A C 1
ATOM 709 O O . ALA A 1 89 ? 1.134 -7.418 3.546 1.00 82.50 89 ALA A O 1
ATOM 710 N N . THR A 1 90 ? 2.587 -6.110 4.650 1.00 78.50 90 THR A N 1
ATOM 711 C CA . THR A 1 90 ? 2.514 -6.785 5.937 1.00 78.50 90 THR A CA 1
ATOM 712 C C . THR A 1 90 ? 1.827 -5.862 6.933 1.00 78.50 90 THR A C 1
ATOM 714 O O . THR A 1 90 ? 2.328 -4.773 7.222 1.00 78.50 90 THR A O 1
ATOM 717 N N . VAL A 1 91 ? 0.708 -6.314 7.500 1.00 71.81 91 VAL A N 1
ATOM 718 C CA . VAL A 1 91 ? 0.045 -5.629 8.613 1.00 71.81 91 VAL A CA 1
ATOM 719 C C . VAL A 1 91 ? 0.204 -6.460 9.865 1.00 71.81 91 VAL A C 1
ATOM 721 O O . VAL A 1 91 ? -0.295 -7.584 9.953 1.00 71.81 91 VAL A O 1
ATOM 724 N N . ARG A 1 92 ? 0.887 -5.895 10.859 1.00 69.00 92 ARG A N 1
ATOM 725 C CA . ARG A 1 92 ? 0.945 -6.498 12.188 1.00 69.00 92 ARG A CA 1
ATOM 726 C C . ARG A 1 92 ? -0.076 -5.811 13.091 1.00 69.00 92 ARG A C 1
ATOM 728 O O . ARG A 1 92 ? 0.006 -4.591 13.250 1.00 69.00 92 ARG A O 1
ATOM 735 N N . PRO A 1 93 ? -1.051 -6.557 13.646 1.00 57.81 93 PRO A N 1
ATOM 736 C CA . PRO A 1 93 ? -1.933 -6.003 14.655 1.00 57.81 93 PRO A CA 1
ATOM 737 C C . PRO A 1 93 ? -1.121 -5.644 15.899 1.00 57.81 93 PRO A C 1
ATOM 739 O O . PRO A 1 93 ? -0.135 -6.309 16.223 1.00 57.81 93 PRO A O 1
ATOM 742 N N . ALA A 1 94 ? -1.587 -4.610 16.586 1.00 52.94 94 ALA A N 1
ATOM 743 C CA . ALA A 1 94 ? -1.066 -4.166 17.863 1.00 52.94 94 ALA A CA 1
ATOM 744 C C . ALA A 1 94 ? -0.977 -5.305 18.870 1.00 52.94 94 ALA A C 1
ATOM 746 O O . ALA A 1 94 ? -1.982 -5.914 19.235 1.00 52.94 94 ALA A O 1
ATOM 747 N N . GLY A 1 95 ? 0.245 -5.586 19.324 1.00 48.91 95 GLY A N 1
ATOM 748 C CA . GLY A 1 95 ? 0.431 -6.155 20.649 1.00 48.91 95 GLY A CA 1
ATOM 749 C C . GLY A 1 95 ? 0.140 -5.049 21.657 1.00 48.91 95 GLY A C 1
ATOM 750 O O . GLY A 1 95 ? 0.631 -3.943 21.481 1.00 48.91 95 GLY A O 1
ATOM 751 N N . VAL A 1 96 ? -0.639 -5.355 22.694 1.00 47.47 96 VAL A N 1
ATOM 752 C CA . VAL A 1 96 ? -1.262 -4.440 23.680 1.00 47.47 96 VAL A CA 1
ATOM 753 C C . VAL A 1 96 ? -0.293 -3.516 24.461 1.00 47.47 96 VAL A C 1
ATOM 755 O O . VAL A 1 96 ? -0.687 -2.906 25.450 1.00 47.47 96 VAL A O 1
ATOM 758 N N . THR A 1 97 ? 0.990 -3.449 24.100 1.00 42.72 97 THR A N 1
ATOM 759 C CA . THR A 1 97 ? 2.082 -3.003 24.974 1.00 42.72 97 THR A CA 1
ATOM 760 C C . THR A 1 97 ? 2.964 -1.879 24.427 1.00 42.72 97 THR A C 1
ATOM 762 O O . THR A 1 97 ? 3.916 -1.514 25.110 1.00 42.72 97 THR A O 1
ATOM 765 N N . ALA A 1 98 ? 2.702 -1.293 23.256 1.00 45.47 98 ALA A N 1
ATOM 766 C CA . ALA A 1 98 ? 3.457 -0.113 22.820 1.00 45.47 98 ALA A CA 1
ATOM 767 C C . ALA A 1 98 ? 2.525 0.949 22.236 1.00 45.47 98 ALA A C 1
ATOM 769 O O . ALA A 1 98 ? 1.715 0.664 21.382 1.00 45.47 98 ALA A O 1
ATOM 770 N N . ALA A 1 99 ? 2.627 2.198 22.678 1.00 48.88 99 ALA A N 1
ATOM 771 C CA . ALA A 1 99 ? 1.904 3.282 22.025 1.00 48.88 99 ALA A CA 1
ATOM 772 C C . ALA A 1 99 ? 2.642 3.639 20.727 1.00 48.88 99 ALA A C 1
ATOM 774 O O . ALA A 1 99 ? 3.725 4.219 20.788 1.00 48.88 99 ALA A O 1
ATOM 775 N N . GLY A 1 100 ? 2.098 3.299 19.556 1.00 59.44 100 GLY A N 1
ATOM 776 C CA . GLY A 1 100 ? 2.608 3.879 18.311 1.00 59.44 100 GLY A CA 1
ATOM 777 C C . GLY A 1 100 ? 2.306 3.100 17.041 1.00 59.44 100 GLY A C 1
ATOM 778 O O . GLY A 1 100 ? 2.283 1.875 17.024 1.00 59.44 100 GLY A O 1
ATOM 779 N N . CYS A 1 101 ? 2.148 3.828 15.938 1.00 71.12 101 CYS A N 1
ATOM 780 C CA . CYS A 1 101 ? 2.122 3.255 14.598 1.00 71.12 101 CYS A CA 1
ATOM 781 C C . CYS A 1 101 ? 3.509 3.393 13.946 1.00 71.12 101 CYS A C 1
ATOM 783 O O . CYS A 1 101 ? 4.208 4.378 14.169 1.00 71.12 101 CYS A O 1
ATOM 785 N N . SER A 1 102 ? 3.915 2.414 13.140 1.00 77.38 102 SER A N 1
ATOM 786 C CA . SER A 1 102 ? 5.108 2.459 12.293 1.00 77.38 102 SER A CA 1
ATOM 787 C C . SER A 1 102 ? 4.728 2.084 10.867 1.00 77.38 102 SER A C 1
ATOM 789 O O . SER A 1 102 ? 4.034 1.093 10.641 1.00 77.38 102 SER A O 1
ATOM 791 N N . ILE A 1 103 ? 5.193 2.879 9.906 1.00 80.25 103 ILE A N 1
AT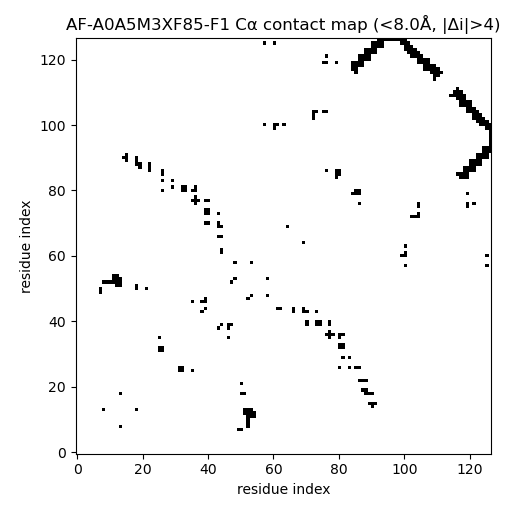OM 792 C CA . ILE A 1 103 ? 5.029 2.624 8.477 1.00 80.25 103 ILE A CA 1
ATOM 793 C C . ILE A 1 103 ? 6.420 2.621 7.863 1.00 80.25 103 ILE A C 1
ATOM 795 O O . ILE A 1 103 ? 7.183 3.567 8.049 1.00 80.25 103 ILE A O 1
ATOM 799 N N . SER A 1 104 ? 6.760 1.556 7.145 1.00 82.31 104 SER A N 1
ATOM 800 C CA . SER A 1 104 ? 8.018 1.466 6.407 1.00 82.31 104 SER A CA 1
ATOM 801 C C . SER A 1 104 ? 7.811 0.776 5.068 1.00 82.31 104 SER A C 1
ATOM 803 O O . SER A 1 104 ? 6.939 -0.078 4.925 1.00 82.31 104 SER A O 1
ATOM 805 N N . VAL A 1 105 ? 8.616 1.167 4.085 1.00 84.75 105 VAL A N 1
ATOM 806 C CA . VAL A 1 105 ? 8.624 0.569 2.753 1.00 84.75 105 VAL A CA 1
ATOM 807 C C . VAL A 1 105 ? 10.042 0.111 2.450 1.00 84.75 105 VAL A C 1
ATOM 809 O O . VAL A 1 105 ? 10.983 0.894 2.569 1.00 84.75 105 VAL A O 1
ATOM 812 N N . SER A 1 106 ? 10.205 -1.157 2.084 1.00 85.94 106 SER A N 1
ATOM 813 C CA . SER A 1 106 ? 11.495 -1.737 1.705 1.00 85.94 106 SER A CA 1
ATOM 814 C C . SER A 1 106 ? 11.464 -2.284 0.288 1.00 85.94 106 SER A C 1
ATOM 816 O O . SER A 1 106 ? 10.466 -2.843 -0.157 1.00 85.94 106 SER A O 1
ATOM 818 N N . TYR A 1 107 ? 12.583 -2.134 -0.413 1.00 83.69 107 TYR A N 1
ATOM 819 C CA . TYR A 1 107 ? 12.764 -2.609 -1.777 1.00 83.69 107 TYR A CA 1
ATOM 820 C C . TYR A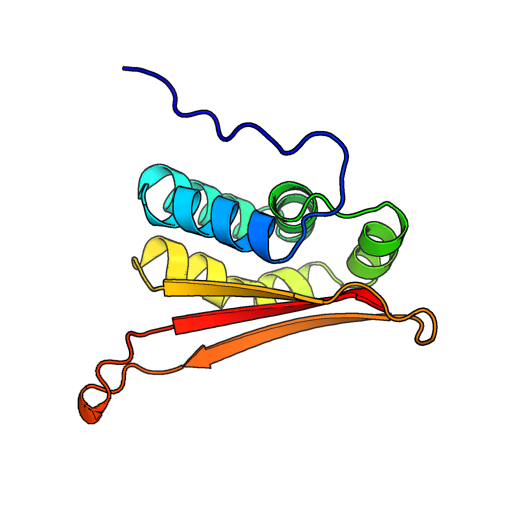 1 107 ? 13.629 -3.866 -1.799 1.00 83.69 107 TYR A C 1
ATOM 822 O O . TYR A 1 107 ? 14.721 -3.878 -1.232 1.00 83.69 107 TYR A O 1
ATOM 830 N N . THR A 1 108 ? 13.153 -4.893 -2.496 1.00 81.56 108 THR A N 1
ATOM 831 C CA . THR A 1 108 ? 13.929 -6.087 -2.827 1.00 81.56 108 THR A CA 1
ATOM 832 C C . THR A 1 108 ? 14.211 -6.079 -4.332 1.00 81.56 108 THR A C 1
ATOM 834 O O . THR A 1 108 ? 13.267 -6.161 -5.127 1.00 81.56 108 THR A O 1
ATOM 837 N N . PRO A 1 109 ? 15.482 -5.946 -4.755 1.00 77.00 109 PRO A N 1
ATOM 838 C CA . PRO A 1 109 ? 15.831 -6.024 -6.166 1.00 77.00 109 PRO A CA 1
ATOM 839 C C . PRO A 1 109 ? 15.575 -7.433 -6.716 1.00 77.00 109 PRO A C 1
ATOM 841 O O . PRO A 1 109 ? 15.665 -8.405 -5.961 1.00 77.00 109 PRO A O 1
ATOM 844 N N . PRO A 1 110 ? 15.303 -7.562 -8.026 1.00 79.00 110 PRO A N 1
ATOM 845 C CA . PRO A 1 110 ? 15.161 -8.870 -8.644 1.00 79.00 110 PRO A CA 1
ATOM 846 C C . PRO A 1 110 ? 16.469 -9.655 -8.503 1.00 79.00 110 PRO A C 1
ATOM 848 O O . PRO A 1 110 ? 17.555 -9.121 -8.746 1.00 79.00 110 PRO A O 1
ATOM 851 N N . ASN A 1 111 ? 16.363 -10.929 -8.132 1.00 77.38 111 ASN A N 1
ATOM 852 C CA . ASN A 1 111 ? 17.497 -11.845 -8.080 1.00 77.38 111 ASN A CA 1
ATOM 853 C C . ASN A 1 111 ? 17.261 -13.000 -9.068 1.00 77.38 111 ASN A C 1
ATOM 855 O O . ASN A 1 111 ? 16.529 -13.941 -8.745 1.00 77.38 111 ASN A O 1
ATOM 859 N N . PRO A 1 112 ? 17.895 -12.963 -10.258 1.00 73.88 112 PRO A N 1
ATOM 860 C CA . PRO A 1 112 ? 17.742 -13.999 -11.282 1.00 73.88 112 PRO A CA 1
ATOM 861 C C . PRO A 1 112 ? 18.172 -15.386 -10.795 1.00 73.88 112 PRO A C 1
ATOM 863 O O . PRO A 1 112 ? 17.619 -16.394 -11.217 1.00 73.88 112 PRO A O 1
ATOM 866 N N . SER A 1 113 ? 19.135 -15.435 -9.872 1.00 75.75 113 SER A N 1
ATOM 867 C CA . SER A 1 113 ? 19.713 -16.668 -9.324 1.00 75.75 113 SER A CA 1
ATOM 868 C C . SER A 1 113 ? 18.732 -17.447 -8.444 1.00 75.75 113 SER A C 1
ATOM 870 O O . SER A 1 113 ? 18.854 -18.661 -8.316 1.00 75.75 113 SER A O 1
ATOM 872 N N . THR A 1 114 ? 17.777 -16.754 -7.821 1.00 77.00 114 THR A N 1
ATOM 873 C CA . THR A 1 114 ? 16.761 -17.340 -6.930 1.00 77.00 114 THR A CA 1
ATOM 874 C C . THR A 1 114 ? 15.356 -17.279 -7.524 1.00 77.00 114 THR A C 1
ATOM 876 O O . THR A 1 114 ? 14.406 -17.709 -6.876 1.00 77.00 114 THR A O 1
ATOM 879 N N . GLY A 1 115 ? 15.209 -16.721 -8.732 1.00 70.00 115 GLY A N 1
ATOM 880 C CA . GLY A 1 115 ? 13.912 -16.464 -9.357 1.00 70.00 115 GLY A CA 1
ATOM 881 C C . GLY A 1 115 ? 13.057 -15.444 -8.599 1.00 70.00 115 GLY A C 1
ATOM 882 O O . GLY A 1 115 ? 11.845 -15.420 -8.776 1.00 70.00 115 GLY A O 1
ATOM 883 N N . THR A 1 116 ? 13.657 -14.625 -7.727 1.00 71.44 116 THR A N 1
ATOM 884 C CA . THR A 1 116 ? 12.911 -13.644 -6.931 1.00 71.44 116 THR A CA 1
ATOM 885 C C . THR A 1 116 ? 12.589 -12.427 -7.802 1.00 71.44 116 THR A C 1
ATOM 887 O O . THR A 1 116 ? 13.532 -11.788 -8.287 1.00 71.44 116 THR A O 1
ATOM 890 N N . PRO A 1 117 ? 11.301 -12.093 -8.019 1.00 74.75 117 PRO 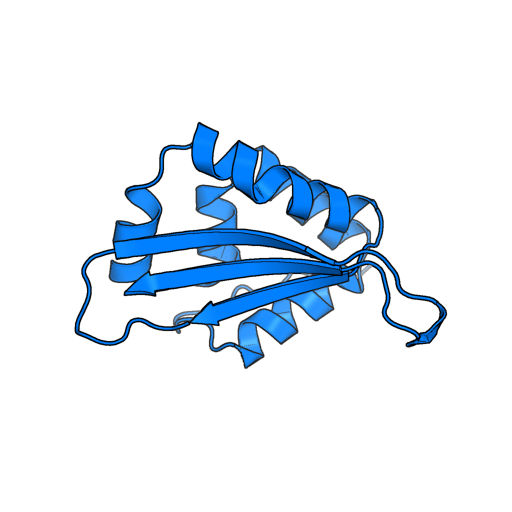A N 1
ATOM 891 C CA . PRO A 1 117 ? 10.917 -10.914 -8.784 1.00 74.75 117 PRO A CA 1
ATOM 892 C C . PRO A 1 117 ? 11.271 -9.624 -8.033 1.00 74.75 117 PRO A C 1
ATOM 894 O O . PRO A 1 117 ? 11.618 -9.630 -6.849 1.00 74.75 117 PRO A O 1
ATOM 897 N N . ARG A 1 118 ? 11.204 -8.492 -8.741 1.00 76.25 118 ARG A N 1
ATOM 898 C CA . ARG A 1 118 ? 11.318 -7.164 -8.128 1.00 76.25 118 ARG A CA 1
ATOM 899 C C . ARG A 1 118 ? 10.131 -6.981 -7.181 1.00 76.25 118 ARG A C 1
ATOM 901 O O . ARG A 1 118 ? 9.003 -7.140 -7.624 1.00 76.25 118 ARG A O 1
ATOM 908 N N . MET A 1 119 ? 10.383 -6.633 -5.918 1.00 83.00 119 MET A N 1
ATOM 909 C CA . MET A 1 119 ? 9.329 -6.560 -4.901 1.00 83.00 119 MET A CA 1
ATOM 910 C C . MET A 1 119 ? 9.457 -5.313 -4.022 1.00 83.00 119 MET A C 1
ATOM 912 O O . MET A 1 119 ? 10.547 -4.972 -3.553 1.00 83.00 119 MET A O 1
ATOM 916 N N . ILE A 1 120 ? 8.334 -4.650 -3.758 1.00 84.38 120 ILE A N 1
ATOM 917 C CA . ILE A 1 120 ? 8.192 -3.617 -2.729 1.00 84.38 120 ILE A CA 1
ATOM 918 C C . ILE A 1 120 ? 7.403 -4.200 -1.558 1.00 84.38 120 ILE A C 1
ATOM 920 O O . ILE A 1 120 ? 6.303 -4.710 -1.735 1.00 84.38 120 ILE A O 1
ATOM 924 N N . GLU A 1 121 ? 7.948 -4.097 -0.349 1.00 83.81 121 GLU A N 1
ATOM 925 C CA . GLU A 1 121 ? 7.265 -4.507 0.874 1.00 83.81 121 GLU A CA 1
ATOM 926 C C . GLU A 1 121 ? 6.818 -3.277 1.674 1.00 83.81 121 GLU A C 1
ATOM 928 O O . GLU A 1 121 ? 7.654 -2.493 2.121 1.00 83.81 121 GLU A O 1
ATOM 933 N N . LEU A 1 122 ? 5.510 -3.123 1.882 1.00 80.44 122 LEU A N 1
ATOM 934 C CA . LEU A 1 122 ? 4.902 -2.127 2.764 1.00 80.44 122 LEU A CA 1
ATOM 935 C C . LEU A 1 122 ? 4.610 -2.757 4.130 1.00 80.44 122 LEU A C 1
ATOM 937 O O . LEU A 1 122 ? 3.733 -3.605 4.260 1.00 80.44 122 LEU A O 1
ATOM 941 N N . LYS A 1 123 ? 5.304 -2.321 5.178 1.00 79.56 123 LYS A N 1
ATOM 942 C CA . LYS A 1 123 ? 5.028 -2.730 6.559 1.00 79.56 123 LYS A CA 1
ATOM 943 C C . LYS A 1 123 ? 4.253 -1.644 7.272 1.00 79.56 123 LYS A C 1
ATOM 945 O O . LYS A 1 123 ? 4.752 -0.531 7.422 1.00 79.56 123 LYS A O 1
ATOM 950 N N . VAL A 1 124 ? 3.076 -2.002 7.769 1.00 73.31 124 VAL A N 1
ATOM 951 C CA . VAL A 1 124 ? 2.281 -1.163 8.663 1.00 73.31 124 VAL A CA 1
ATOM 952 C C . VAL A 1 124 ? 2.119 -1.904 9.985 1.00 73.31 124 VAL A C 1
ATOM 954 O O . VAL A 1 124 ? 1.474 -2.951 10.067 1.00 73.31 124 VAL A O 1
ATOM 957 N N . ILE A 1 125 ? 2.756 -1.383 11.025 1.00 74.19 125 ILE A N 1
ATOM 958 C CA . ILE A 1 125 ? 2.696 -1.922 12.379 1.00 74.19 125 ILE A CA 1
ATOM 959 C C . ILE A 1 125 ? 1.864 -0.946 13.192 1.00 74.19 125 ILE A C 1
ATOM 961 O O . ILE A 1 125 ? 2.237 0.212 13.360 1.00 74.19 125 ILE A O 1
ATOM 965 N N . PHE A 1 126 ? 0.727 -1.406 13.683 1.00 69.62 126 PHE A N 1
ATOM 966 C CA . PHE A 1 126 ? 0.005 -0.706 14.735 1.00 69.62 126 PHE A CA 1
ATOM 967 C C . PHE A 1 126 ? 0.443 -1.345 16.046 1.00 69.62 126 PHE A C 1
ATOM 969 O O . PHE A 1 126 ? 0.574 -2.563 16.060 1.00 69.62 126 PHE A O 1
ATOM 976 N N . ASN A 1 127 ? 0.709 -0.564 17.089 1.00 61.22 127 ASN A N 1
ATOM 977 C CA . ASN A 1 127 ? 0.930 -1.031 18.458 1.00 61.22 127 ASN A CA 1
ATOM 978 C C . ASN A 1 127 ? -0.116 -0.418 19.393 1.00 61.22 127 ASN A C 1
ATOM 980 O O . ASN A 1 127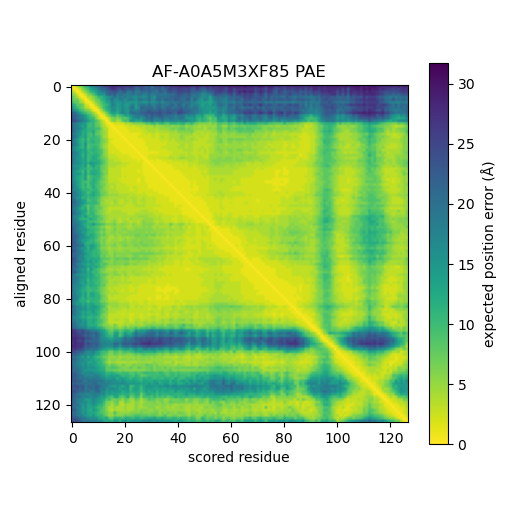 ? -0.579 0.706 19.077 1.00 61.22 127 ASN A O 1
#

Organism: NCBI:txid90975

Solvent-accessible surface area (backbone atoms only — not comparable to full-atom values): 7174 Å² total; per-residue (Å²): 135,81,82,85,69,81,80,73,76,83,90,55,62,53,48,54,69,51,42,48,50,54,46,48,58,30,70,77,29,72,68,49,14,42,49,51,19,53,40,35,69,74,40,36,67,61,3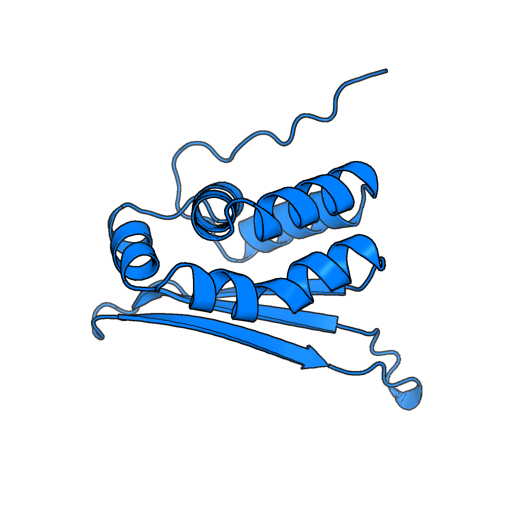8,50,42,61,74,44,31,52,45,75,67,49,46,54,38,56,64,72,55,53,68,67,58,46,37,66,55,44,45,64,55,26,49,27,38,64,66,77,35,51,69,47,66,48,59,46,76,52,55,100,81,45,96,48,52,48,78,51,64,48,80,43,75,61,36,82,93,76,69,43,66,45,35,38,38,38,39,40,36,37,54